Protein AF-A0A2D8CJP6-F1 (afdb_monomer_lite)

Sequence (105 aa):
MMRVFMEWSIDHYIKRNGLESNLTDKQKRSIHKRVLFLVDHIDKEGLMDSADIKPIRVEANNVDSLISFDTLHSYVHSHNHIPKPSELLATWDRLEPLIITIWSE

pLDDT: mean 76.9, std 7.49, range [54.66, 87.94]

Radius of gyration: 13.67 Å; chains: 1; bounding box: 36×28×32 Å

Secondary structure (DSSP, 8-state):
-HHHHHHHHHHHHHHHTTGGGTS-HHHHH-HHHHHHHHHHHHHHHT-S-HHHHHHHHHHHH-TTSTT-HHHHHHHHH-TT-PPPHHHHHHHHHHHHHHHHHHH--

Structure (mmCIF, N/CA/C/O backbone):
data_AF-A0A2D8CJP6-F1
#
_entry.id   AF-A0A2D8CJP6-F1
#
loop_
_atom_site.group_PDB
_atom_site.id
_atom_site.type_symbol
_atom_site.label_atom_id
_atom_site.label_alt_id
_atom_site.label_comp_id
_atom_site.label_asym_id
_atom_site.label_entity_id
_atom_site.label_seq_id
_atom_site.pdbx_PDB_ins_code
_atom_site.Cartn_x
_atom_site.Cartn_y
_atom_site.Cartn_z
_atom_site.occupancy
_atom_site.B_iso_or_equiv
_atom_site.auth_seq_id
_atom_site.auth_comp_id
_atom_site.auth_asym_id
_atom_site.auth_atom_id
_atom_site.pdbx_PDB_model_num
ATOM 1 N N . MET A 1 1 ? 2.269 7.001 -14.821 1.00 62.91 1 MET A N 1
ATOM 2 C CA . MET A 1 1 ? 0.786 7.033 -14.798 1.00 62.91 1 MET A CA 1
ATOM 3 C C . MET A 1 1 ? 0.205 6.118 -13.724 1.00 62.91 1 MET A C 1
ATOM 5 O O . MET A 1 1 ? -0.510 6.616 -12.867 1.00 62.91 1 MET A O 1
ATOM 9 N N . MET A 1 2 ? 0.586 4.837 -13.685 1.00 71.44 2 MET A N 1
ATOM 10 C CA . MET A 1 2 ? 0.102 3.851 -12.700 1.00 71.44 2 MET A CA 1
ATOM 11 C C . MET A 1 2 ? 0.280 4.275 -11.223 1.00 71.44 2 MET A C 1
ATOM 13 O O . MET A 1 2 ? -0.661 4.177 -10.443 1.00 71.44 2 MET A O 1
ATOM 17 N N . ARG A 1 3 ? 1.428 4.869 -10.859 1.00 76.56 3 ARG A N 1
ATOM 18 C CA . ARG A 1 3 ? 1.679 5.426 -9.512 1.00 76.56 3 ARG A CA 1
ATOM 19 C C . ARG A 1 3 ? 0.638 6.469 -9.074 1.00 76.56 3 ARG A C 1
ATOM 21 O O . ARG A 1 3 ? 0.125 6.403 -7.965 1.00 76.56 3 ARG A O 1
ATOM 28 N N . VAL A 1 4 ? 0.355 7.442 -9.943 1.00 80.88 4 VAL A N 1
ATOM 29 C CA . VAL A 1 4 ? -0.547 8.569 -9.636 1.00 80.88 4 VAL A CA 1
ATOM 30 C C . VAL A 1 4 ? -1.984 8.079 -9.502 1.00 80.88 4 VAL A C 1
ATOM 32 O O . VAL A 1 4 ? -2.695 8.514 -8.607 1.00 80.88 4 VAL A O 1
ATOM 35 N N . PHE A 1 5 ? -2.391 7.136 -10.353 1.00 83.12 5 PHE A N 1
ATOM 36 C CA . PHE A 1 5 ? -3.710 6.519 -10.270 1.00 83.12 5 PHE A CA 1
ATOM 37 C C . PHE A 1 5 ? -3.937 5.807 -8.927 1.00 83.12 5 PHE A C 1
ATOM 39 O O . PHE A 1 5 ? -4.982 5.993 -8.305 1.00 83.12 5 PHE A O 1
ATOM 46 N N . MET A 1 6 ? -2.950 5.044 -8.444 1.00 80.56 6 MET A N 1
ATOM 47 C CA . MET A 1 6 ? -3.040 4.404 -7.127 1.00 80.56 6 MET A CA 1
ATOM 48 C C . MET A 1 6 ? -3.099 5.428 -5.996 1.00 80.56 6 MET A C 1
ATOM 50 O O . MET A 1 6 ? -3.941 5.309 -5.113 1.00 80.56 6 MET A O 1
ATOM 54 N N . GLU A 1 7 ? -2.240 6.449 -6.042 1.00 81.25 7 GLU A N 1
ATOM 55 C CA . GLU A 1 7 ? -2.223 7.534 -5.054 1.00 81.25 7 GLU A CA 1
ATOM 56 C C . GLU A 1 7 ? -3.592 8.209 -4.946 1.00 81.25 7 GLU A C 1
ATOM 58 O O . GLU A 1 7 ? -4.151 8.303 -3.855 1.00 81.25 7 GLU A O 1
ATOM 63 N N . TRP A 1 8 ? -4.184 8.556 -6.089 1.00 86.19 8 TRP A N 1
ATOM 64 C CA . TRP A 1 8 ? -5.515 9.150 -6.154 1.00 86.19 8 TRP A CA 1
ATOM 65 C C . TRP A 1 8 ? -6.620 8.212 -5.676 1.00 86.19 8 TRP A C 1
ATOM 67 O O . TRP A 1 8 ? -7.511 8.658 -4.959 1.00 86.19 8 TRP A O 1
ATOM 77 N N . SER A 1 9 ? -6.568 6.928 -6.032 1.00 86.19 9 SER A N 1
ATOM 78 C CA . SER A 1 9 ? -7.572 5.946 -5.595 1.00 86.19 9 SER A CA 1
ATOM 79 C C . SER A 1 9 ? -7.564 5.788 -4.071 1.00 86.19 9 SER A C 1
ATOM 81 O O . SER A 1 9 ? -8.612 5.795 -3.429 1.00 86.19 9 SER A O 1
ATOM 83 N N . ILE A 1 10 ? -6.372 5.736 -3.471 1.00 84.44 10 ILE A N 1
ATOM 84 C CA . ILE A 1 10 ? -6.195 5.650 -2.017 1.00 84.44 10 ILE A CA 1
ATOM 85 C C . ILE A 1 10 ? -6.620 6.959 -1.336 1.00 84.44 10 ILE A C 1
ATOM 87 O O . ILE A 1 10 ? -7.279 6.927 -0.297 1.00 84.44 10 ILE A O 1
ATOM 91 N N . ASP A 1 11 ? -6.261 8.118 -1.900 1.00 84.12 11 ASP A N 1
ATOM 92 C CA . ASP A 1 11 ? -6.724 9.430 -1.423 1.00 84.12 11 ASP A CA 1
ATOM 93 C C . ASP A 1 11 ? -8.248 9.527 -1.423 1.00 84.12 11 ASP A C 1
ATOM 95 O O . ASP A 1 11 ? -8.842 9.979 -0.443 1.00 84.12 11 ASP A O 1
ATOM 99 N N . HIS A 1 12 ? -8.876 9.076 -2.504 1.00 87.94 12 HIS A N 1
ATOM 100 C CA . HIS A 1 12 ? -10.321 9.088 -2.648 1.00 87.94 12 HIS A CA 1
ATOM 101 C C . HIS A 1 12 ? -10.997 8.217 -1.586 1.00 87.94 12 HIS A C 1
ATOM 103 O O . HIS A 1 12 ? -11.901 8.693 -0.903 1.00 87.94 12 HIS A O 1
ATOM 109 N N . TYR A 1 13 ? -10.520 6.987 -1.380 1.00 86.50 13 TYR A N 1
ATOM 110 C CA . TYR A 1 13 ? -11.061 6.080 -0.364 1.00 86.50 13 TYR A CA 1
ATOM 111 C C . TYR A 1 13 ? -10.979 6.665 1.053 1.00 86.50 13 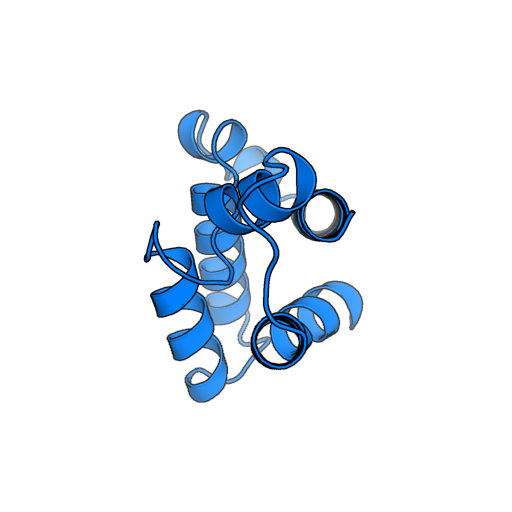TYR A C 1
ATOM 113 O O . TYR A 1 13 ? -11.958 6.689 1.795 1.00 86.50 13 TYR A O 1
ATOM 121 N N . ILE A 1 14 ? -9.810 7.197 1.422 1.00 85.12 14 ILE A N 1
ATOM 122 C CA . ILE A 1 14 ? -9.576 7.782 2.749 1.00 85.12 14 ILE A CA 1
ATOM 123 C C . ILE A 1 14 ? -10.503 8.977 2.993 1.00 85.12 14 ILE A C 1
ATOM 125 O O . ILE A 1 14 ? -11.066 9.102 4.082 1.00 85.12 14 ILE A O 1
ATOM 129 N N . LYS A 1 15 ? -10.668 9.848 1.989 1.00 86.00 15 LYS A N 1
ATOM 130 C CA . LYS A 1 15 ? -11.574 11.003 2.061 1.00 86.00 15 LYS A CA 1
ATOM 131 C C . LYS A 1 15 ? -13.025 10.578 2.179 1.00 86.00 15 LYS A C 1
ATOM 133 O O . LYS A 1 15 ? -13.750 11.104 3.018 1.00 86.00 15 LYS A O 1
ATOM 138 N N . ARG A 1 16 ? -13.432 9.614 1.358 1.00 85.38 16 ARG A N 1
ATOM 139 C CA . ARG A 1 16 ? -14.796 9.094 1.321 1.00 85.38 16 ARG A CA 1
ATOM 140 C C . ARG A 1 16 ? -15.222 8.493 2.658 1.00 85.38 16 ARG A C 1
ATOM 142 O O . ARG A 1 16 ? -16.324 8.774 3.114 1.00 85.38 16 ARG A O 1
ATOM 149 N N . ASN A 1 17 ? -14.332 7.750 3.312 1.00 84.00 17 ASN A N 1
ATOM 150 C CA . ASN A 1 17 ? -14.623 7.099 4.591 1.00 84.00 17 ASN A CA 1
ATOM 151 C C . ASN A 1 17 ? -14.340 8.004 5.806 1.00 84.00 17 ASN A C 1
ATOM 153 O O . ASN A 1 17 ? -14.398 7.551 6.946 1.00 84.00 17 ASN A O 1
ATOM 157 N N . GLY A 1 18 ? -14.005 9.285 5.592 1.00 82.38 18 GLY A N 1
ATOM 158 C CA . GLY A 1 18 ? -13.741 10.243 6.672 1.00 82.38 18 GLY A CA 1
ATOM 159 C C . GLY A 1 18 ? -12.502 9.916 7.516 1.00 82.38 18 GLY A C 1
ATOM 160 O O . GLY A 1 18 ? -12.383 10.375 8.650 1.00 82.38 18 GLY A O 1
ATOM 161 N N . LEU A 1 19 ? -11.562 9.134 6.979 1.00 81.12 19 LEU A N 1
ATOM 162 C CA . LEU A 1 19 ? -10.406 8.601 7.709 1.00 81.12 19 LEU A CA 1
ATOM 163 C C . LEU A 1 19 ? -9.227 9.582 7.798 1.00 81.12 19 LEU A C 1
ATOM 165 O O . LEU A 1 19 ? -8.192 9.257 8.380 1.00 81.12 19 LEU A O 1
ATOM 169 N N . GLU A 1 20 ? -9.360 10.791 7.247 1.00 74.50 20 GLU A N 1
ATOM 170 C CA . GLU A 1 20 ? -8.295 11.803 7.221 1.00 74.50 20 GLU A CA 1
ATOM 171 C C . GLU A 1 20 ? -7.816 12.228 8.621 1.00 74.50 20 GLU A C 1
ATOM 173 O O . GLU A 1 20 ? -6.643 12.577 8.802 1.00 74.50 20 GLU A O 1
ATOM 178 N N . SER A 1 21 ? -8.707 12.180 9.615 1.00 71.50 21 SER A N 1
ATOM 179 C CA . SER A 1 21 ? -8.417 12.485 11.022 1.00 71.50 21 SER A CA 1
ATOM 180 C C . SER A 1 21 ? -7.645 11.368 11.731 1.00 71.50 21 SER A C 1
ATOM 182 O O . SER A 1 21 ? -6.885 11.647 12.656 1.00 71.50 21 SER A O 1
ATOM 184 N N . ASN A 1 22 ? -7.779 10.123 11.263 1.00 74.19 22 ASN A N 1
ATOM 185 C CA . ASN A 1 22 ? -7.125 8.941 11.832 1.00 74.19 22 ASN A CA 1
ATOM 186 C C . ASN A 1 22 ? -5.694 8.742 11.310 1.00 74.19 22 ASN A C 1
ATOM 188 O O . ASN A 1 22 ? -4.940 7.922 11.838 1.00 74.19 22 ASN A O 1
ATOM 192 N N . LEU A 1 23 ? -5.301 9.492 10.277 1.00 74.44 23 LEU A N 1
ATOM 193 C CA . LEU A 1 23 ? -3.949 9.459 9.737 1.00 74.44 23 LEU A CA 1
ATOM 194 C C . LEU A 1 23 ? -2.998 10.309 10.581 1.00 74.44 23 LEU A C 1
ATOM 196 O O . LEU A 1 23 ? -3.164 11.521 10.728 1.00 74.44 23 LEU A O 1
ATOM 200 N N . THR A 1 24 ? -1.911 9.694 11.035 1.00 75.69 24 THR A N 1
ATOM 201 C CA . THR A 1 24 ? -0.770 10.416 11.611 1.00 75.69 24 THR A CA 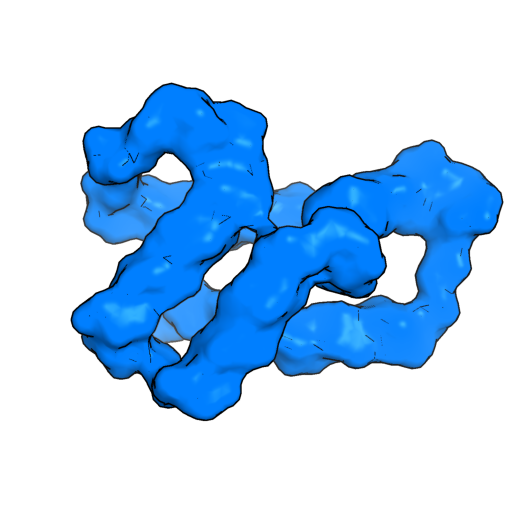1
ATOM 202 C C . THR A 1 24 ? -0.059 11.272 10.556 1.00 75.69 24 THR A C 1
ATOM 204 O O . THR A 1 24 ? -0.045 10.942 9.369 1.00 75.69 24 THR A O 1
ATOM 207 N N . ASP A 1 25 ? 0.643 12.330 10.970 1.00 68.94 25 ASP A N 1
ATOM 208 C CA . ASP A 1 25 ? 1.417 13.189 10.053 1.00 68.94 25 ASP A CA 1
ATOM 209 C C . ASP A 1 25 ? 2.462 12.423 9.227 1.00 68.94 25 ASP A C 1
ATOM 211 O O . ASP A 1 25 ? 2.794 12.798 8.100 1.00 68.94 25 ASP A O 1
ATOM 215 N N . LYS A 1 26 ? 2.984 11.318 9.774 1.00 65.75 26 LYS A N 1
ATOM 216 C CA . LYS A 1 26 ? 3.895 10.417 9.057 1.00 65.75 26 LYS A CA 1
ATOM 217 C C . LYS A 1 26 ? 3.170 9.597 7.991 1.00 65.75 26 LYS A C 1
ATOM 219 O O . LYS A 1 26 ? 3.773 9.325 6.957 1.00 65.75 26 LYS A O 1
ATOM 224 N N . GLN A 1 27 ? 1.923 9.197 8.236 1.00 68.69 2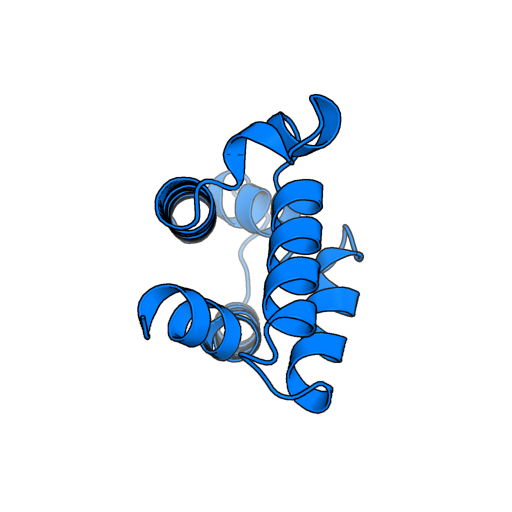7 GLN A N 1
ATOM 225 C CA . GLN A 1 27 ? 1.090 8.526 7.240 1.00 68.69 27 GLN A CA 1
ATOM 226 C C . GLN A 1 27 ? 0.687 9.503 6.138 1.00 68.69 27 GLN A C 1
ATOM 228 O O . GLN A 1 27 ? 0.863 9.184 4.975 1.00 68.69 27 GLN A O 1
ATOM 233 N N . LYS A 1 28 ? 0.294 10.738 6.463 1.00 65.94 28 LYS A N 1
ATOM 234 C CA . LYS A 1 28 ? -0.068 11.751 5.453 1.00 65.94 28 LYS A CA 1
ATOM 235 C C . LYS A 1 28 ? 1.042 12.023 4.428 1.00 65.94 28 LYS A C 1
ATOM 237 O O . LYS A 1 28 ? 0.750 12.236 3.259 1.00 65.94 28 LYS A O 1
ATOM 242 N N . ARG A 1 29 ? 2.313 11.982 4.850 1.00 67.00 29 ARG A N 1
ATOM 243 C CA . ARG A 1 29 ? 3.473 12.248 3.977 1.00 67.00 29 ARG A CA 1
ATOM 244 C C . ARG A 1 29 ? 4.009 11.035 3.215 1.00 67.00 29 ARG A C 1
ATOM 246 O O . ARG A 1 29 ? 4.763 11.220 2.269 1.00 67.00 29 ARG A O 1
ATOM 253 N N . SER A 1 30 ? 3.696 9.813 3.643 1.00 73.44 30 SER A N 1
ATOM 254 C CA . SER A 1 30 ? 4.292 8.597 3.080 1.00 73.44 30 SER A CA 1
ATOM 255 C C . SER A 1 30 ? 3.216 7.692 2.510 1.00 73.44 30 SER A C 1
ATOM 257 O O . SER A 1 30 ? 2.446 7.086 3.253 1.00 73.44 30 SER A O 1
ATOM 259 N N . ILE A 1 31 ? 3.207 7.555 1.186 1.00 73.06 31 ILE A N 1
ATOM 260 C CA . ILE A 1 31 ? 2.214 6.750 0.477 1.00 73.06 31 ILE A CA 1
ATOM 261 C C . ILE A 1 31 ? 2.209 5.281 0.912 1.00 73.06 31 ILE A C 1
ATOM 263 O O . ILE A 1 31 ? 1.141 4.731 1.157 1.00 73.06 31 ILE A O 1
ATOM 267 N N . HIS A 1 32 ? 3.381 4.692 1.166 1.00 74.19 32 HIS A N 1
ATOM 268 C CA . HIS A 1 32 ? 3.504 3.343 1.728 1.00 74.19 32 HIS A CA 1
ATOM 269 C C . HIS A 1 32 ? 2.704 3.184 3.023 1.00 74.19 32 HIS A C 1
ATOM 271 O O . HIS A 1 32 ? 1.938 2.239 3.195 1.00 74.19 32 HIS A O 1
ATOM 277 N N . LYS A 1 33 ? 2.820 4.154 3.933 1.00 77.00 33 LYS A N 1
ATOM 278 C CA . LYS A 1 33 ? 2.109 4.114 5.214 1.00 77.00 33 LYS A CA 1
ATOM 279 C C . LYS A 1 33 ? 0.603 4.318 5.063 1.00 77.00 33 LYS A C 1
ATOM 281 O O . LYS A 1 33 ? -0.149 3.850 5.914 1.00 77.00 33 LYS A O 1
ATOM 286 N N . ARG A 1 34 ? 0.164 5.001 4.004 1.00 79.75 34 ARG A N 1
ATOM 287 C CA . ARG A 1 34 ? -1.259 5.169 3.673 1.00 79.75 34 ARG A CA 1
ATOM 288 C C . ARG A 1 34 ? -1.855 3.889 3.110 1.00 79.75 34 ARG A C 1
ATOM 290 O O . ARG A 1 34 ? -2.964 3.541 3.488 1.00 79.75 34 ARG A O 1
ATOM 297 N N . VAL A 1 35 ? -1.104 3.178 2.272 1.00 80.00 35 VAL A N 1
ATOM 298 C CA . VAL A 1 35 ? -1.501 1.867 1.741 1.00 80.00 35 VAL A CA 1
ATOM 299 C C . VAL A 1 35 ? -1.657 0.878 2.886 1.00 80.00 35 VAL A C 1
ATOM 301 O O . VAL A 1 35 ? -2.695 0.243 2.992 1.00 80.00 35 VAL A O 1
ATOM 304 N N . LEU A 1 36 ? -0.680 0.807 3.796 1.00 81.44 36 LEU A N 1
ATOM 305 C CA . LEU A 1 36 ? -0.768 -0.065 4.971 1.00 81.44 36 LEU A CA 1
ATOM 306 C C . LEU A 1 36 ? -1.977 0.271 5.851 1.00 81.44 36 LEU A C 1
ATOM 308 O O . LEU A 1 36 ? -2.697 -0.632 6.258 1.00 81.44 36 LEU A O 1
ATOM 312 N N . PHE A 1 37 ? -2.238 1.560 6.083 1.00 83.81 37 PHE A N 1
ATOM 313 C CA . PHE A 1 37 ? -3.427 2.001 6.813 1.00 83.81 37 PHE A CA 1
ATOM 314 C C . PHE A 1 37 ? -4.733 1.597 6.113 1.00 83.81 37 PHE A C 1
ATOM 316 O O . PHE A 1 37 ? -5.674 1.164 6.770 1.00 83.81 37 PHE A O 1
ATOM 323 N N . LEU A 1 38 ? -4.794 1.728 4.787 1.00 84.44 38 LEU A N 1
ATOM 324 C CA . LEU A 1 38 ? -5.961 1.341 4.000 1.00 84.44 38 LEU A CA 1
ATOM 325 C C . LEU A 1 38 ? -6.179 -0.176 4.040 1.00 84.44 38 LEU A C 1
ATOM 327 O O . LEU A 1 38 ? -7.297 -0.617 4.275 1.00 84.44 38 LEU A O 1
ATOM 331 N N . VAL A 1 39 ? -5.115 -0.964 3.896 1.00 84.00 39 VAL A N 1
ATOM 332 C CA . VAL A 1 39 ? -5.161 -2.427 4.017 1.00 84.00 39 VAL A CA 1
ATOM 333 C C . VAL A 1 39 ? -5.613 -2.840 5.422 1.00 84.00 39 VAL A C 1
ATOM 335 O O . VAL A 1 39 ? -6.474 -3.700 5.547 1.00 84.00 39 VAL A O 1
ATOM 338 N N . ASP A 1 40 ? -5.108 -2.187 6.476 1.00 85.19 40 ASP A N 1
ATOM 339 C CA . ASP A 1 40 ? -5.566 -2.396 7.858 1.00 85.19 40 ASP A CA 1
ATOM 340 C C . ASP A 1 40 ? -7.051 -2.074 8.042 1.00 85.19 40 ASP A C 1
ATOM 342 O O . ASP A 1 40 ? -7.740 -2.746 8.806 1.00 85.19 40 ASP A O 1
ATOM 346 N N . HIS A 1 41 ? -7.542 -1.028 7.382 1.00 86.50 41 HIS A N 1
ATOM 347 C CA . HIS A 1 41 ? -8.946 -0.647 7.449 1.00 86.50 41 HIS A CA 1
ATOM 348 C C . HIS A 1 41 ? -9.838 -1.649 6.712 1.00 86.50 41 HIS A C 1
ATOM 350 O O . HIS A 1 41 ? -10.857 -2.056 7.251 1.00 86.50 41 HIS A O 1
ATOM 356 N N . ILE A 1 42 ? -9.453 -2.066 5.505 1.00 84.38 42 ILE A N 1
ATOM 357 C CA . ILE A 1 42 ? -10.181 -3.065 4.707 1.00 84.38 42 ILE A CA 1
ATOM 358 C C . ILE A 1 42 ? -10.275 -4.404 5.454 1.00 84.38 42 ILE A C 1
ATOM 360 O O . ILE A 1 42 ? -11.338 -5.017 5.474 1.00 84.38 42 ILE A O 1
ATOM 364 N N . ASP A 1 43 ? -9.192 -4.816 6.119 1.00 84.81 43 ASP A N 1
ATOM 365 C CA . ASP A 1 43 ? -9.134 -6.026 6.953 1.00 84.81 43 ASP A CA 1
A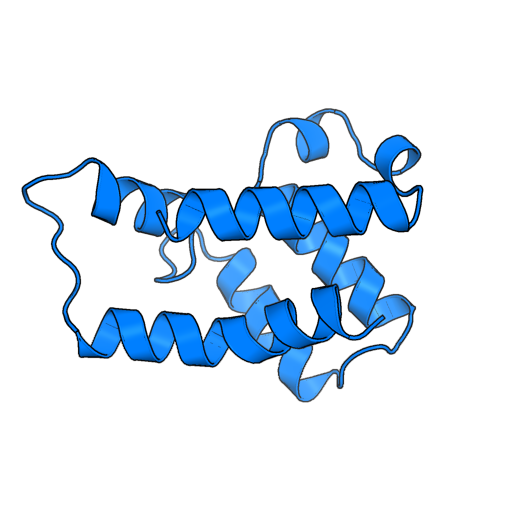TOM 366 C C . ASP A 1 43 ? -10.066 -5.924 8.172 1.00 84.81 43 ASP A C 1
ATOM 368 O O . ASP A 1 43 ? -10.791 -6.860 8.497 1.00 84.81 43 ASP A O 1
ATOM 372 N N . LYS A 1 44 ? -10.107 -4.754 8.826 1.00 84.94 44 LYS A N 1
ATOM 373 C CA . LYS A 1 44 ? -10.990 -4.503 9.978 1.00 84.94 44 LYS A CA 1
ATOM 374 C C . LYS A 1 44 ? -12.469 -4.461 9.617 1.00 84.94 44 LYS A C 1
ATOM 376 O O . LYS A 1 44 ? -13.280 -4.960 10.390 1.00 84.94 44 LYS A O 1
ATOM 381 N N . GLU A 1 45 ? -12.805 -3.863 8.480 1.00 83.62 45 GLU A N 1
ATOM 382 C CA . GLU A 1 45 ? -14.182 -3.800 7.980 1.00 83.62 45 GLU A CA 1
ATOM 383 C C . GLU A 1 45 ? -14.632 -5.131 7.350 1.00 83.62 45 GLU A C 1
ATOM 385 O O . GLU A 1 45 ? -15.812 -5.311 7.065 1.00 83.62 45 GLU A O 1
ATOM 390 N N . GLY A 1 46 ? -13.712 -6.084 7.146 1.00 81.75 46 GLY A N 1
ATOM 391 C CA . GLY A 1 46 ? -14.022 -7.384 6.548 1.00 81.75 46 GLY A CA 1
ATOM 392 C C . GLY A 1 46 ? -14.429 -7.294 5.076 1.00 81.75 46 GLY A C 1
ATOM 393 O O . GLY A 1 46 ? -15.160 -8.154 4.590 1.00 81.75 46 GLY A O 1
ATOM 394 N N . LEU A 1 47 ? -13.969 -6.257 4.367 1.00 82.00 47 LEU A N 1
ATOM 395 C CA . LEU A 1 47 ? -14.331 -5.992 2.967 1.00 82.00 47 LEU A CA 1
ATOM 396 C C . LEU A 1 47 ? -13.614 -6.919 1.974 1.00 82.00 47 LEU A C 1
ATOM 398 O O . LEU A 1 47 ? -13.978 -6.971 0.803 1.00 82.00 47 LEU A O 1
ATOM 402 N N . MET A 1 48 ? -12.586 -7.638 2.424 1.00 81.06 48 MET A N 1
ATOM 403 C CA . MET A 1 48 ? -11.787 -8.540 1.597 1.00 81.06 48 MET A CA 1
ATOM 404 C C . MET A 1 48 ? -11.342 -9.748 2.430 1.00 81.06 48 MET A C 1
ATOM 406 O O . MET A 1 48 ? -11.151 -9.631 3.642 1.00 81.06 48 MET A O 1
ATOM 410 N N . ASP A 1 49 ? -11.171 -10.911 1.796 1.00 79.62 49 ASP A N 1
ATOM 411 C CA . ASP A 1 49 ? -10.739 -12.117 2.506 1.00 79.62 49 ASP A CA 1
ATOM 412 C C . ASP A 1 49 ? -9.293 -11.974 3.008 1.00 79.62 49 ASP A C 1
ATOM 414 O O . ASP A 1 49 ? -8.405 -11.451 2.326 1.00 79.62 49 ASP A O 1
ATOM 418 N N . SER A 1 50 ? -9.018 -12.496 4.204 1.00 73.62 50 SER A N 1
ATOM 419 C CA . SER A 1 50 ? -7.689 -12.451 4.817 1.00 73.62 50 SER A CA 1
ATOM 420 C C . SER A 1 50 ? -6.626 -13.173 3.976 1.00 73.62 50 SER A C 1
ATOM 422 O O . SER A 1 50 ? -5.430 -12.908 4.143 1.00 73.62 50 SER A O 1
ATOM 424 N N . ALA A 1 51 ? -7.029 -14.094 3.093 1.00 74.62 51 ALA A N 1
ATOM 425 C CA . ALA A 1 51 ? -6.142 -14.753 2.136 1.00 74.62 51 ALA A CA 1
ATOM 426 C C . ALA A 1 51 ? -5.605 -13.786 1.066 1.00 74.62 51 ALA A C 1
ATOM 428 O O . ALA A 1 51 ? -4.420 -13.859 0.739 1.00 74.62 51 ALA A O 1
ATOM 429 N N . ASP A 1 52 ? -6.428 -12.841 0.610 1.00 76.25 52 ASP A N 1
ATOM 430 C CA . ASP A 1 52 ? -6.079 -11.867 -0.430 1.00 76.25 52 ASP A CA 1
ATOM 431 C C . ASP A 1 52 ? -5.411 -10.613 0.159 1.00 76.25 52 ASP A C 1
ATOM 433 O O . ASP A 1 52 ? -4.540 -9.998 -0.458 1.00 76.25 52 ASP A O 1
ATOM 437 N N . ILE A 1 53 ? -5.737 -10.261 1.406 1.00 78.81 53 ILE A N 1
ATOM 438 C CA . ILE A 1 53 ? -5.138 -9.119 2.120 1.00 78.81 53 ILE A CA 1
ATOM 439 C C . ILE A 1 53 ? -3.663 -9.367 2.458 1.00 78.81 53 ILE A C 1
ATOM 441 O O . ILE A 1 53 ? -2.827 -8.463 2.358 1.00 78.81 53 ILE A O 1
ATOM 445 N N . LYS A 1 54 ? -3.315 -10.590 2.878 1.00 78.06 54 LYS A N 1
ATOM 446 C CA . LYS A 1 54 ? -1.949 -10.961 3.283 1.00 78.06 54 LYS A CA 1
ATOM 447 C C . LYS A 1 54 ? -0.880 -10.675 2.221 1.00 78.06 54 LYS A C 1
ATOM 449 O O . LYS A 1 54 ? 0.103 -10.022 2.577 1.00 78.06 54 LYS A O 1
ATOM 454 N N . PRO A 1 55 ? -1.010 -11.124 0.958 1.00 75.69 55 PRO A N 1
ATOM 455 C CA . PRO A 1 55 ? -0.007 -10.845 -0.065 1.00 75.69 55 PRO A CA 1
ATOM 456 C C . PRO A 1 55 ? 0.124 -9.343 -0.337 1.00 75.69 55 PRO A C 1
ATOM 458 O O . PRO A 1 55 ? 1.243 -8.841 -0.388 1.00 75.69 55 PRO A O 1
ATOM 461 N N . ILE A 1 56 ? -0.986 -8.598 -0.389 1.00 76.88 56 ILE A N 1
ATOM 462 C CA . ILE A 1 56 ? -0.961 -7.137 -0.576 1.00 76.88 56 ILE A CA 1
ATOM 463 C C . ILE A 1 56 ? -0.221 -6.450 0.579 1.00 76.88 56 ILE A C 1
ATOM 465 O O . ILE A 1 56 ? 0.610 -5.570 0.360 1.00 76.88 56 ILE A O 1
ATOM 469 N N . ARG A 1 57 ? -0.460 -6.885 1.821 1.00 76.75 57 ARG A N 1
ATOM 470 C CA . ARG A 1 57 ? 0.227 -6.375 3.016 1.00 76.75 57 ARG A CA 1
ATOM 471 C C . ARG A 1 57 ? 1.732 -6.658 2.993 1.00 76.75 57 ARG A C 1
ATOM 473 O O . ARG A 1 57 ? 2.514 -5.803 3.411 1.00 76.75 57 ARG A O 1
ATOM 480 N N . VAL A 1 58 ? 2.146 -7.848 2.558 1.00 76.62 58 VAL A N 1
ATOM 481 C CA . VAL A 1 58 ? 3.569 -8.221 2.449 1.00 76.62 58 VAL A CA 1
ATOM 482 C C . VAL A 1 58 ? 4.261 -7.350 1.408 1.00 76.62 58 VAL A C 1
ATOM 484 O O . VAL A 1 58 ? 5.311 -6.773 1.679 1.00 76.62 58 VAL A O 1
ATOM 487 N N . GLU A 1 59 ? 3.638 -7.203 0.247 1.00 73.00 59 GLU A N 1
ATOM 488 C CA . GLU A 1 59 ? 4.185 -6.434 -0.862 1.00 73.00 59 GLU A CA 1
ATOM 489 C C . GLU A 1 59 ? 4.217 -4.923 -0.555 1.00 73.00 59 GLU A C 1
ATOM 491 O O . GLU A 1 59 ? 5.204 -4.258 -0.853 1.00 73.00 59 GLU A O 1
ATOM 496 N N . ALA A 1 60 ? 3.215 -4.380 0.147 1.00 69.38 60 ALA A N 1
ATOM 497 C CA . ALA A 1 60 ? 3.203 -2.979 0.585 1.00 69.38 60 ALA A CA 1
ATOM 498 C C . ALA A 1 60 ? 4.290 -2.649 1.630 1.00 69.38 60 ALA A C 1
ATOM 500 O O . ALA A 1 60 ? 4.739 -1.501 1.716 1.00 69.38 60 ALA A O 1
ATOM 501 N N . ASN A 1 61 ? 4.709 -3.643 2.426 1.00 70.31 61 ASN A N 1
ATOM 502 C CA . ASN A 1 61 ? 5.817 -3.518 3.379 1.00 70.31 61 ASN A CA 1
ATOM 503 C C . ASN A 1 61 ? 7.195 -3.681 2.725 1.00 70.31 61 ASN A C 1
ATOM 505 O O . ASN A 1 61 ? 8.193 -3.262 3.313 1.00 70.31 61 ASN A O 1
ATOM 509 N N . ASN A 1 62 ? 7.270 -4.288 1.541 1.00 68.44 62 ASN A N 1
ATOM 510 C CA . ASN A 1 62 ? 8.529 -4.509 0.850 1.00 68.44 62 ASN A CA 1
ATOM 511 C C . ASN A 1 62 ? 8.860 -3.314 -0.059 1.00 68.44 62 ASN A C 1
ATOM 513 O O . ASN A 1 62 ? 8.210 -3.079 -1.075 1.00 68.44 62 ASN A O 1
ATOM 517 N N . VAL A 1 63 ? 9.895 -2.558 0.311 1.00 58.44 63 VAL A N 1
ATOM 518 C CA . VAL A 1 63 ? 10.344 -1.355 -0.414 1.00 58.44 63 VAL A CA 1
ATOM 519 C C . VAL A 1 63 ? 10.853 -1.691 -1.822 1.00 58.44 63 VAL A C 1
ATOM 521 O O . VAL A 1 63 ? 10.680 -0.883 -2.731 1.00 58.44 63 VAL A O 1
ATOM 524 N N . ASP A 1 64 ? 11.380 -2.903 -2.024 1.00 55.91 64 ASP A N 1
ATOM 525 C CA . ASP A 1 64 ? 11.887 -3.399 -3.313 1.00 55.91 64 ASP A CA 1
ATOM 526 C C . ASP A 1 64 ? 10.837 -4.202 -4.103 1.00 55.91 64 ASP A C 1
ATOM 528 O O . ASP A 1 64 ? 11.144 -4.843 -5.109 1.00 55.91 64 ASP A O 1
ATOM 532 N N . SER A 1 65 ? 9.581 -4.206 -3.650 1.00 62.03 65 SER A N 1
ATOM 533 C CA . SER A 1 65 ? 8.492 -4.862 -4.371 1.00 62.03 65 SER A CA 1
ATOM 534 C C . SER A 1 65 ? 8.254 -4.223 -5.743 1.00 62.03 65 SER A C 1
ATOM 536 O O . SER A 1 65 ? 8.405 -3.014 -5.930 1.00 62.03 65 SER A O 1
ATOM 538 N N . LEU A 1 66 ? 7.774 -5.022 -6.697 1.00 57.44 66 LEU A N 1
ATOM 539 C CA . LEU A 1 66 ? 7.278 -4.539 -7.989 1.00 57.44 66 LEU A CA 1
ATOM 540 C C . LEU A 1 66 ? 6.109 -3.544 -7.844 1.00 57.44 66 LEU A C 1
ATOM 542 O O . LEU A 1 66 ? 5.940 -2.672 -8.695 1.00 57.44 66 LEU A O 1
ATOM 546 N N . ILE A 1 67 ? 5.333 -3.631 -6.755 1.00 63.19 67 ILE A N 1
ATOM 547 C CA . ILE A 1 67 ? 4.238 -2.693 -6.451 1.00 63.19 67 ILE A CA 1
ATOM 548 C C . ILE A 1 67 ? 4.676 -1.529 -5.549 1.00 63.19 67 ILE A C 1
ATOM 550 O O . ILE A 1 67 ? 3.852 -0.683 -5.197 1.00 63.19 67 ILE A O 1
ATOM 554 N N . SER A 1 68 ? 5.950 -1.475 -5.146 1.00 66.94 68 SER A N 1
ATOM 555 C CA . SER A 1 68 ? 6.478 -0.355 -4.370 1.00 66.94 68 SER A CA 1
ATOM 556 C C . SER A 1 68 ? 6.278 0.948 -5.137 1.00 66.94 68 SER A C 1
ATOM 558 O O . SER A 1 68 ? 6.494 1.024 -6.349 1.00 66.94 68 SER A O 1
ATOM 560 N N . PHE A 1 69 ? 5.884 2.005 -4.429 1.00 67.81 69 PHE A N 1
ATOM 561 C CA . PHE A 1 69 ? 5.700 3.310 -5.054 1.00 67.81 69 PHE A CA 1
ATOM 562 C C . PHE A 1 69 ? 7.020 3.886 -5.563 1.00 67.81 69 PHE A C 1
ATOM 564 O O . PHE A 1 69 ? 6.984 4.668 -6.513 1.00 67.81 69 PHE A O 1
ATOM 571 N N . ASP A 1 70 ? 8.153 3.477 -4.986 1.00 68.25 70 ASP A N 1
ATOM 572 C CA . ASP A 1 70 ? 9.490 3.824 -5.467 1.00 68.25 70 ASP A CA 1
ATOM 573 C C . ASP A 1 70 ? 9.819 3.092 -6.777 1.00 68.25 70 ASP A C 1
ATOM 575 O O . ASP A 1 70 ? 10.324 3.710 -7.714 1.00 68.25 70 ASP A O 1
ATOM 579 N N . THR A 1 71 ? 9.427 1.821 -6.909 1.00 71.00 71 THR A N 1
ATOM 580 C CA . THR A 1 71 ? 9.558 1.043 -8.155 1.00 71.00 71 THR A CA 1
ATOM 581 C C . THR A 1 71 ? 8.631 1.571 -9.256 1.00 71.00 71 THR A C 1
ATOM 583 O O . THR A 1 71 ? 9.039 1.802 -10.392 1.00 71.00 71 THR A O 1
ATOM 586 N N . LEU A 1 72 ? 7.378 1.884 -8.924 1.00 73.38 72 LEU A N 1
ATOM 587 C CA . LEU A 1 72 ? 6.446 2.516 -9.863 1.00 73.38 72 LEU A CA 1
ATOM 588 C C . LEU A 1 72 ? 6.883 3.937 -10.247 1.00 73.38 72 LEU A C 1
ATOM 590 O O . LEU A 1 72 ? 6.564 4.413 -11.339 1.00 73.38 72 LEU A O 1
ATOM 594 N N . HIS A 1 73 ? 7.588 4.636 -9.354 1.00 75.50 73 HIS A N 1
ATOM 595 C CA . HIS A 1 73 ? 8.206 5.927 -9.638 1.00 75.50 73 HIS A CA 1
ATOM 596 C C . HIS A 1 73 ? 9.410 5.762 -10.570 1.00 75.50 73 HIS A C 1
ATOM 598 O O . HIS A 1 73 ? 9.511 6.486 -11.562 1.00 75.50 73 HIS A O 1
ATOM 604 N N . SER A 1 74 ? 10.282 4.783 -10.319 1.00 75.19 74 SER A N 1
ATOM 605 C CA . SER A 1 74 ? 11.450 4.522 -11.159 1.00 75.19 74 SER A CA 1
ATOM 606 C C . SER A 1 74 ? 11.048 4.094 -12.572 1.00 75.19 74 SER A C 1
ATOM 608 O O . SER A 1 74 ? 11.628 4.614 -13.519 1.00 75.19 74 SER A O 1
ATOM 610 N N . TYR A 1 75 ? 9.981 3.307 -12.753 1.00 74.25 75 TYR A N 1
ATOM 611 C CA . TYR A 1 75 ? 9.436 2.989 -14.085 1.00 74.25 75 TYR A CA 1
ATOM 612 C C . TYR A 1 75 ? 8.997 4.216 -14.894 1.00 74.25 75 TYR A C 1
ATOM 614 O O . TYR A 1 75 ? 8.971 4.171 -16.121 1.00 74.25 75 TYR A O 1
ATOM 622 N N . VAL A 1 76 ? 8.624 5.314 -14.231 1.00 72.50 76 VAL A N 1
ATOM 623 C CA . VAL A 1 76 ? 8.198 6.553 -14.902 1.00 72.50 76 VAL A CA 1
ATOM 624 C C . VAL A 1 76 ? 9.367 7.515 -15.111 1.00 72.50 76 VAL A C 1
ATOM 626 O O . VAL A 1 76 ? 9.402 8.216 -16.119 1.00 72.50 76 VAL A O 1
ATOM 629 N N . HIS A 1 77 ? 10.309 7.572 -14.169 1.00 72.00 77 HIS A N 1
ATOM 630 C CA . HIS A 1 77 ? 11.354 8.598 -14.138 1.00 72.00 77 HIS A CA 1
ATOM 631 C C . HIS A 1 77 ? 12.743 8.107 -14.563 1.00 72.00 77 HIS A C 1
ATOM 633 O O . HIS A 1 77 ? 13.613 8.930 -14.840 1.00 72.00 77 HIS A O 1
ATOM 639 N N . SER A 1 78 ? 12.976 6.795 -14.637 1.00 75.62 78 SER A N 1
ATOM 640 C CA . SER A 1 78 ? 14.275 6.226 -15.000 1.00 75.62 78 SER A CA 1
ATOM 641 C C . SER A 1 78 ? 14.251 5.660 -16.413 1.00 75.62 78 SER A C 1
ATOM 643 O O . SER A 1 78 ? 13.650 4.626 -16.680 1.00 75.62 78 SER A O 1
ATOM 645 N N . HIS A 1 79 ? 14.998 6.297 -17.315 1.00 66.00 79 HIS A N 1
ATOM 646 C CA . HIS A 1 79 ? 15.165 5.828 -18.695 1.00 66.00 79 HIS A CA 1
ATOM 647 C C . HIS A 1 79 ? 15.787 4.420 -18.780 1.00 66.00 79 HIS A C 1
ATOM 649 O O . HIS A 1 79 ? 15.517 3.671 -19.712 1.00 66.00 79 HIS A O 1
ATOM 655 N N . ASN A 1 80 ? 16.583 4.045 -17.774 1.00 73.56 80 ASN A N 1
ATOM 656 C CA . ASN A 1 80 ? 17.287 2.763 -17.719 1.00 73.56 80 ASN A CA 1
ATOM 657 C C . ASN A 1 80 ? 16.506 1.668 -16.975 1.00 73.56 80 ASN A C 1
ATOM 659 O O . ASN A 1 80 ? 16.990 0.543 -16.877 1.00 73.56 80 ASN A O 1
ATOM 663 N N . HIS A 1 81 ? 15.337 1.985 -16.411 1.00 68.62 81 HIS A N 1
ATOM 664 C CA . HIS A 1 81 ? 14.547 1.048 -15.618 1.00 68.62 81 HIS A CA 1
ATOM 665 C C . HIS A 1 81 ? 13.198 0.820 -16.296 1.00 68.62 81 HIS A C 1
ATOM 667 O O . HIS A 1 81 ? 12.179 1.403 -15.931 1.00 68.62 81 HIS A O 1
ATOM 673 N N . ILE A 1 82 ? 13.227 -0.004 -17.342 1.00 71.81 82 ILE A N 1
ATOM 674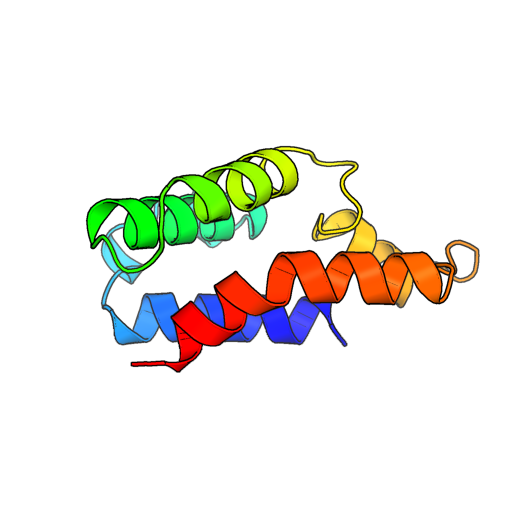 C CA . ILE A 1 82 ? 12.047 -0.354 -18.129 1.00 71.81 82 ILE A CA 1
ATOM 675 C C . ILE A 1 82 ? 11.551 -1.719 -17.643 1.00 71.81 82 ILE A C 1
ATOM 677 O O . ILE A 1 82 ? 12.293 -2.699 -17.764 1.00 71.81 82 ILE A O 1
ATOM 681 N N . PRO A 1 83 ? 10.327 -1.809 -17.101 1.00 74.50 83 PRO A N 1
ATOM 682 C CA . PRO A 1 83 ? 9.775 -3.082 -16.666 1.00 74.50 83 PRO A CA 1
ATOM 683 C C . PRO A 1 83 ? 9.514 -3.995 -17.858 1.00 74.50 83 PRO A C 1
ATOM 685 O O . PRO A 1 83 ? 9.152 -3.544 -18.951 1.00 74.50 83 PRO A O 1
ATOM 688 N N . LYS A 1 84 ? 9.624 -5.304 -17.640 1.00 81.44 84 LYS A N 1
ATOM 689 C CA . LYS A 1 84 ? 9.145 -6.271 -18.630 1.00 81.44 84 LYS A CA 1
ATOM 690 C C . LYS A 1 84 ? 7.612 -6.250 -18.663 1.00 81.44 84 LYS A C 1
ATOM 692 O O . LYS A 1 84 ? 6.982 -6.092 -17.616 1.00 81.44 84 LYS A O 1
ATOM 697 N N . PRO A 1 85 ? 6.974 -6.502 -19.821 1.00 81.00 85 PRO A N 1
ATOM 698 C CA . PRO A 1 85 ? 5.512 -6.570 -19.907 1.00 81.00 85 PRO A CA 1
ATOM 699 C C . PRO A 1 85 ? 4.883 -7.550 -18.904 1.00 81.00 85 PRO A C 1
ATOM 701 O O . PRO A 1 85 ? 3.852 -7.255 -18.309 1.00 81.00 85 PRO A O 1
ATOM 704 N N . SER A 1 86 ? 5.539 -8.689 -18.663 1.00 81.38 86 SER A N 1
ATOM 705 C CA . SER A 1 86 ? 5.108 -9.688 -17.679 1.00 81.38 86 SER A CA 1
ATOM 706 C C . SER A 1 86 ? 5.130 -9.174 -16.238 1.00 81.38 86 SER A C 1
ATOM 708 O O . SER A 1 86 ? 4.306 -9.588 -15.432 1.00 81.38 86 SER A O 1
ATOM 710 N N . GLU A 1 87 ? 6.064 -8.282 -15.905 1.00 77.50 87 GLU A N 1
ATOM 711 C CA . GLU A 1 87 ? 6.172 -7.698 -14.565 1.00 77.50 87 GLU A CA 1
ATOM 712 C C . GLU A 1 87 ? 5.051 -6.688 -14.336 1.00 77.50 87 GLU A C 1
ATOM 714 O O . GLU A 1 87 ? 4.441 -6.700 -13.273 1.00 77.50 87 GLU A O 1
ATOM 719 N N . LEU A 1 88 ? 4.713 -5.877 -15.345 1.00 78.12 88 LEU A N 1
ATOM 720 C CA . LEU A 1 88 ? 3.573 -4.956 -15.277 1.00 78.12 88 LEU A CA 1
ATOM 721 C C . LEU A 1 88 ? 2.243 -5.694 -15.106 1.00 78.12 88 LEU A C 1
ATOM 723 O O . LEU A 1 88 ? 1.442 -5.295 -14.265 1.00 78.12 88 LEU A O 1
ATOM 727 N N . LEU A 1 89 ? 2.029 -6.772 -15.865 1.00 82.75 89 LEU A N 1
ATOM 728 C CA . LEU A 1 89 ? 0.833 -7.610 -15.746 1.00 82.75 89 LEU A CA 1
ATOM 729 C C . LEU A 1 89 ? 0.737 -8.238 -14.355 1.00 82.75 89 LEU A C 1
ATOM 731 O O . LEU A 1 89 ? -0.251 -8.034 -13.666 1.00 82.75 89 LEU A O 1
ATOM 735 N N . ALA A 1 90 ? 1.807 -8.885 -13.884 1.00 81.38 90 ALA A N 1
ATOM 736 C CA . ALA A 1 90 ? 1.827 -9.471 -12.545 1.00 81.38 90 ALA A CA 1
ATOM 737 C C . ALA A 1 90 ? 1.632 -8.424 -11.433 1.00 81.38 90 ALA A C 1
ATOM 739 O O . ALA A 1 90 ? 1.033 -8.714 -10.401 1.00 81.38 90 ALA A O 1
ATOM 740 N N . THR A 1 91 ? 2.139 -7.205 -11.632 1.00 77.88 91 THR A N 1
ATOM 741 C CA . THR A 1 91 ? 1.934 -6.075 -10.713 1.00 77.88 91 THR A CA 1
ATOM 742 C C . THR A 1 91 ? 0.465 -5.657 -10.697 1.00 77.88 91 THR A C 1
ATOM 744 O O . THR A 1 91 ? -0.087 -5.431 -9.624 1.00 77.88 91 THR A O 1
ATOM 747 N N . TRP A 1 92 ? -0.177 -5.574 -11.864 1.00 81.19 92 TRP A N 1
ATOM 748 C CA . TRP A 1 92 ? -1.597 -5.250 -11.973 1.00 81.19 92 TRP A CA 1
ATOM 749 C C . TRP A 1 92 ? -2.486 -6.336 -11.365 1.00 81.19 92 TRP A C 1
ATOM 751 O O . TRP A 1 92 ? -3.295 -6.007 -10.509 1.00 81.19 92 TRP A O 1
ATOM 761 N N . ASP A 1 93 ? -2.279 -7.609 -11.705 1.00 83.12 93 ASP A N 1
ATOM 762 C CA . ASP A 1 93 ? -3.079 -8.734 -11.192 1.00 83.12 93 ASP A CA 1
ATOM 763 C C . ASP A 1 93 ? -3.054 -8.807 -9.655 1.00 83.12 93 ASP A C 1
ATOM 765 O O . ASP A 1 93 ? -4.035 -9.162 -9.010 1.00 83.12 93 ASP A O 1
ATOM 769 N N . ARG A 1 94 ? -1.931 -8.421 -9.035 1.00 78.25 94 ARG A N 1
ATOM 770 C CA . ARG A 1 94 ? -1.802 -8.354 -7.568 1.00 78.25 94 ARG A CA 1
ATOM 771 C C . ARG A 1 94 ? -2.522 -7.158 -6.945 1.00 78.25 94 ARG A C 1
ATOM 773 O O . ARG A 1 94 ? -2.883 -7.212 -5.773 1.00 78.25 94 ARG A O 1
ATOM 780 N N . LEU A 1 95 ? -2.673 -6.065 -7.688 1.00 78.69 95 LEU A N 1
ATOM 781 C CA . LEU A 1 95 ? -3.292 -4.823 -7.218 1.00 78.69 95 LEU A CA 1
ATOM 782 C C . LEU A 1 95 ? -4.779 -4.736 -7.551 1.00 78.69 95 LEU A C 1
ATOM 784 O O . LEU A 1 95 ? -5.509 -4.024 -6.865 1.00 78.69 95 LEU A O 1
ATOM 788 N N . GLU A 1 96 ? -5.225 -5.437 -8.588 1.00 84.75 96 GLU A N 1
ATOM 789 C CA . GLU A 1 96 ? -6.608 -5.449 -9.051 1.00 84.75 96 GLU A CA 1
ATOM 790 C C . GLU A 1 96 ? -7.608 -5.701 -7.908 1.00 84.75 96 GLU A C 1
ATOM 792 O O . GLU A 1 96 ? -8.518 -4.880 -7.769 1.00 84.75 96 GLU A O 1
ATOM 797 N N . PRO A 1 97 ? -7.432 -6.706 -7.021 1.00 82.94 97 PRO A N 1
ATOM 798 C CA . PRO A 1 97 ? -8.375 -6.946 -5.925 1.00 82.94 97 PRO A CA 1
ATOM 799 C C . PRO A 1 97 ? -8.517 -5.743 -4.987 1.00 82.94 97 PRO A C 1
ATOM 801 O O . PRO A 1 97 ? -9.621 -5.392 -4.567 1.00 82.94 97 PRO A O 1
ATOM 804 N N . LEU A 1 98 ? -7.405 -5.054 -4.708 1.00 81.38 98 LEU A N 1
ATOM 805 C CA . LEU A 1 98 ? -7.394 -3.856 -3.874 1.00 81.38 98 LEU A CA 1
ATOM 806 C C . LEU A 1 98 ? -8.148 -2.705 -4.548 1.00 81.38 98 LEU A C 1
ATOM 808 O O . LEU A 1 98 ? -8.936 -2.020 -3.900 1.00 81.38 98 LEU A O 1
ATOM 812 N N . ILE A 1 99 ? -7.909 -2.490 -5.844 1.00 85.31 99 ILE A N 1
ATOM 813 C CA . ILE A 1 99 ? -8.575 -1.436 -6.614 1.00 85.31 99 ILE A CA 1
ATOM 814 C C . ILE A 1 99 ? -10.074 -1.719 -6.700 1.00 85.31 99 ILE A C 1
ATOM 816 O O . ILE A 1 99 ? -10.863 -0.833 -6.389 1.00 85.31 99 ILE A O 1
ATOM 820 N N . ILE A 1 100 ? -10.480 -2.941 -7.045 1.00 87.12 100 ILE A N 1
ATOM 821 C CA . ILE A 1 100 ? -11.897 -3.320 -7.083 1.00 87.12 100 ILE A CA 1
ATOM 822 C C . ILE A 1 100 ? -12.548 -3.051 -5.725 1.00 87.12 100 ILE A C 1
ATOM 824 O O . ILE A 1 100 ? -13.584 -2.400 -5.682 1.00 87.12 100 ILE A O 1
ATOM 828 N N . THR A 1 101 ? -11.911 -3.442 -4.621 1.00 84.88 101 THR A N 1
ATOM 829 C CA . THR A 1 101 ? -12.438 -3.205 -3.267 1.00 84.88 101 THR A CA 1
ATOM 830 C C . THR A 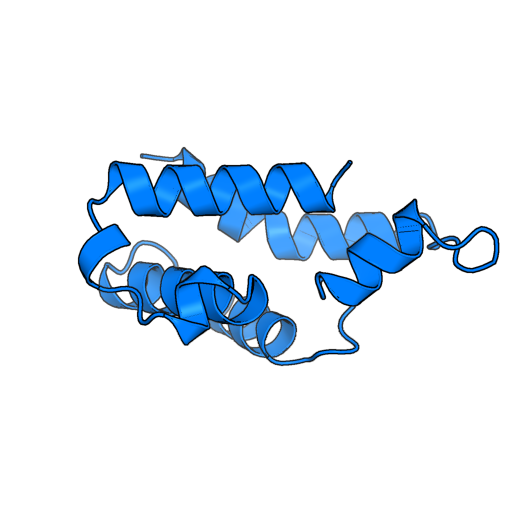1 101 ? -12.587 -1.713 -2.952 1.00 84.88 101 THR A C 1
ATOM 832 O O . THR A 1 101 ? -13.611 -1.295 -2.423 1.00 84.88 101 THR A O 1
ATOM 835 N N . ILE A 1 102 ? -11.610 -0.882 -3.332 1.00 85.50 102 ILE A N 1
ATOM 836 C CA . ILE A 1 102 ? -11.667 0.579 -3.147 1.00 85.50 102 ILE A CA 1
ATOM 837 C C . ILE A 1 102 ? -12.854 1.215 -3.895 1.00 85.50 102 ILE A C 1
ATOM 839 O O . ILE A 1 102 ? -13.414 2.206 -3.421 1.00 85.50 102 ILE A O 1
ATOM 843 N N . TRP A 1 103 ? -13.209 0.682 -5.066 1.00 85.44 103 TRP A N 1
ATOM 844 C CA . TRP A 1 103 ? -14.228 1.249 -5.957 1.00 85.44 103 TRP A CA 1
ATOM 845 C C . TRP A 1 103 ? -15.583 0.522 -5.921 1.00 85.44 103 TRP A C 1
ATOM 847 O O . TRP A 1 103 ? -16.523 1.004 -6.547 1.00 85.44 103 TRP A O 1
ATOM 857 N N . SER A 1 104 ? -15.693 -0.622 -5.238 1.00 79.81 104 SER A N 1
ATOM 858 C CA . SER A 1 104 ? -16.914 -1.445 -5.198 1.00 79.81 104 SER A CA 1
ATOM 859 C C . SER A 1 104 ? -18.009 -0.881 -4.289 1.00 79.81 104 SER A C 1
ATOM 861 O O . SER A 1 104 ? -19.143 -1.358 -4.354 1.00 79.81 104 SER A O 1
ATOM 863 N N . GLU A 1 105 ? -17.692 0.104 -3.454 1.00 54.66 105 GLU A N 1
ATOM 864 C CA . GLU A 1 105 ? -18.673 0.809 -2.624 1.00 54.66 105 GLU A CA 1
ATOM 865 C C . GLU A 1 105 ? -19.132 2.105 -3.270 1.00 54.66 105 GLU A C 1
ATOM 867 O O . GLU A 1 105 ? -18.314 2.794 -3.916 1.00 54.66 105 GLU A O 1
#

Foldseek 3Di:
DVLVVLLVLLVVLCVVVVVPVVDDPVCVVDVLSSQLVLLVVCVVVVLDDPVLSVVSNVQSPDCPHLLHSVVVVCCVVPPPNPDDPVSVVVNCVSCVVVSCSSPVD